Protein AF-A0AAU7R3V4-F1 (afdb_monomer_lite)

Foldseek 3Di:
DDDVLLVQLLVLLVVLVVVPLPLSDVVCSSVLSVQLVVQLVCVCVVVVNDDDDLVRSLVSSLVSSCVVPPPDSVPCPPSSVSSSSSSVSSSVSVVVVD

Radius of gyration: 12.91 Å; chains: 1; bounding box: 32×26×30 Å

Structure (mmCIF, N/CA/C/O backbone):
data_AF-A0AAU7R3V4-F1
#
_entry.id   AF-A0AAU7R3V4-F1
#
loop_
_atom_site.group_PDB
_atom_site.id
_atom_site.type_symbol
_atom_site.label_atom_id
_atom_site.label_alt_id
_atom_site.label_comp_id
_atom_site.label_asym_id
_atom_site.label_entity_id
_atom_site.label_seq_id
_atom_site.pdbx_PDB_ins_code
_atom_site.Cartn_x
_atom_site.Cartn_y
_atom_site.Cartn_z
_atom_site.occupancy
_atom_site.B_iso_or_equiv
_atom_site.auth_seq_id
_atom_site.auth_comp_id
_atom_site.auth_asym_id
_atom_site.auth_atom_id
_atom_site.pdbx_PDB_model_num
ATOM 1 N N . MET A 1 1 ? 18.901 4.063 14.097 1.00 47.97 1 MET A N 1
ATOM 2 C CA . MET A 1 1 ? 18.864 5.117 13.062 1.00 47.97 1 MET A CA 1
ATOM 3 C C . MET A 1 1 ? 17.564 4.946 12.299 1.00 47.97 1 MET A C 1
ATOM 5 O O . MET A 1 1 ? 17.360 3.883 11.727 1.00 47.97 1 MET A O 1
ATOM 9 N N . THR A 1 2 ? 16.641 5.898 12.401 1.00 62.06 2 THR A N 1
ATOM 10 C CA . THR A 1 2 ? 15.331 5.829 11.738 1.00 62.06 2 THR A CA 1
ATOM 11 C C . THR A 1 2 ? 15.549 5.886 10.226 1.00 62.06 2 THR A C 1
ATOM 13 O O . THR A 1 2 ? 16.162 6.836 9.749 1.00 62.06 2 THR A O 1
ATOM 16 N N . ASP A 1 3 ? 15.114 4.868 9.476 1.00 88.00 3 ASP A N 1
ATOM 17 C CA . ASP A 1 3 ? 15.216 4.873 8.009 1.00 88.00 3 ASP A CA 1
ATOM 18 C C . ASP A 1 3 ? 14.299 5.992 7.464 1.00 88.00 3 ASP A C 1
ATOM 20 O O . ASP A 1 3 ? 13.080 5.924 7.668 1.00 88.00 3 ASP A O 1
ATOM 24 N N . PRO A 1 4 ? 14.842 7.044 6.817 1.00 92.81 4 PRO A N 1
ATOM 25 C CA . PRO A 1 4 ? 14.045 8.172 6.335 1.00 92.81 4 PRO A CA 1
ATOM 26 C C . PRO A 1 4 ? 13.016 7.743 5.283 1.00 92.81 4 PRO A C 1
ATOM 28 O O . PRO A 1 4 ? 11.913 8.289 5.256 1.00 92.81 4 PRO A O 1
ATOM 31 N N . THR A 1 5 ? 13.327 6.710 4.492 1.00 94.50 5 THR A N 1
ATOM 32 C CA . THR A 1 5 ? 12.405 6.120 3.510 1.00 94.50 5 THR A CA 1
ATOM 33 C C . THR A 1 5 ? 11.222 5.481 4.223 1.00 94.50 5 THR A C 1
ATOM 35 O O . THR A 1 5 ? 10.069 5.727 3.875 1.00 94.50 5 THR A O 1
ATOM 38 N N . ARG A 1 6 ? 11.494 4.708 5.284 1.00 95.94 6 ARG A N 1
ATOM 39 C CA . ARG A 1 6 ? 10.445 4.095 6.111 1.00 95.94 6 ARG A CA 1
ATOM 40 C C . ARG A 1 6 ? 9.534 5.160 6.716 1.00 95.94 6 ARG A C 1
ATOM 42 O O . ARG A 1 6 ? 8.316 5.029 6.651 1.00 95.94 6 ARG A O 1
ATOM 49 N N . ALA A 1 7 ? 10.111 6.225 7.273 1.00 96.56 7 ALA A N 1
ATOM 50 C CA . ALA A 1 7 ? 9.344 7.321 7.863 1.00 96.56 7 ALA A CA 1
ATOM 51 C C . ALA A 1 7 ? 8.492 8.077 6.825 1.00 96.56 7 ALA A C 1
ATOM 53 O O . ALA A 1 7 ? 7.383 8.507 7.138 1.00 96.56 7 ALA A O 1
ATOM 54 N N . ALA A 1 8 ? 8.985 8.244 5.594 1.00 97.69 8 ALA A N 1
ATOM 55 C CA . ALA A 1 8 ? 8.214 8.824 4.494 1.00 97.69 8 ALA A CA 1
ATOM 56 C C . ALA A 1 8 ? 7.051 7.914 4.061 1.00 97.69 8 ALA A C 1
ATOM 58 O O . ALA A 1 8 ? 5.941 8.406 3.874 1.00 97.69 8 ALA A O 1
ATOM 59 N N . ILE A 1 9 ? 7.264 6.595 3.998 1.00 98.12 9 ILE A N 1
ATOM 60 C CA . ILE A 1 9 ? 6.190 5.633 3.714 1.00 98.12 9 ILE A CA 1
ATOM 61 C C . ILE A 1 9 ? 5.110 5.694 4.796 1.00 98.12 9 ILE A C 1
ATOM 63 O O . ILE A 1 9 ? 3.941 5.834 4.464 1.00 98.12 9 ILE A O 1
ATOM 67 N N . VAL A 1 10 ? 5.476 5.638 6.082 1.00 98.31 10 VAL A N 1
ATOM 68 C CA . VAL A 1 10 ? 4.492 5.696 7.181 1.00 98.31 10 VAL A CA 1
ATOM 69 C C . VAL A 1 10 ? 3.654 6.976 7.111 1.00 98.31 10 VAL A C 1
ATOM 71 O O . VAL A 1 10 ? 2.437 6.909 7.257 1.00 98.31 10 VAL A O 1
ATOM 74 N N . ARG A 1 11 ? 4.269 8.126 6.801 1.00 98.25 11 ARG A N 1
ATOM 75 C CA . ARG A 1 11 ? 3.535 9.382 6.567 1.00 98.25 11 ARG A CA 1
ATOM 76 C C . ARG A 1 11 ? 2.551 9.277 5.399 1.00 98.25 11 ARG A C 1
ATOM 78 O O . ARG A 1 11 ? 1.386 9.614 5.571 1.00 98.25 11 ARG A O 1
ATOM 85 N N . ALA A 1 12 ? 2.979 8.742 4.256 1.00 98.06 12 ALA A N 1
ATOM 86 C CA . ALA A 1 12 ? 2.095 8.551 3.105 1.00 98.06 12 ALA A CA 1
ATOM 87 C C . ALA A 1 12 ? 0.914 7.604 3.413 1.00 98.06 12 ALA 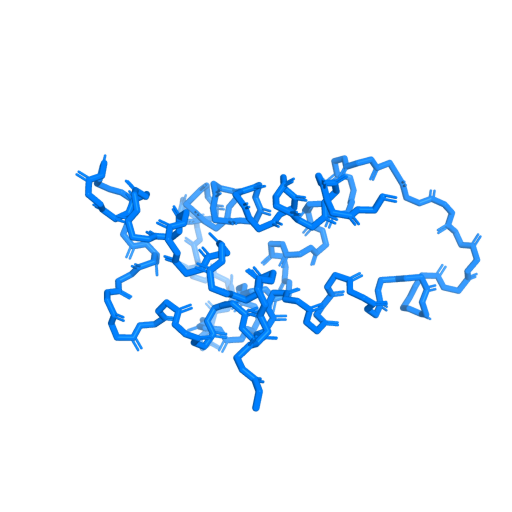A C 1
ATOM 89 O O . ALA A 1 12 ? -0.200 7.819 2.938 1.00 98.06 12 ALA A O 1
ATOM 90 N N . LEU A 1 13 ? 1.134 6.573 4.237 1.00 98.38 13 LEU A N 1
ATOM 91 C CA . LEU A 1 13 ? 0.076 5.667 4.694 1.00 98.38 13 LEU A CA 1
ATOM 92 C C . LEU A 1 13 ? -0.914 6.366 5.638 1.00 98.38 13 LEU A C 1
ATOM 94 O O . LEU A 1 13 ? -2.121 6.171 5.498 1.00 98.38 13 LEU A O 1
ATOM 98 N N . ALA A 1 14 ? -0.425 7.210 6.550 1.00 98.31 14 ALA A N 1
ATOM 99 C CA . ALA A 1 14 ? -1.276 8.025 7.413 1.00 98.31 14 ALA A CA 1
ATOM 100 C C . ALA A 1 14 ? -2.148 9.003 6.606 1.00 98.31 14 ALA A C 1
ATOM 102 O O . ALA A 1 14 ? -3.337 9.143 6.894 1.00 98.31 14 ALA A O 1
ATOM 103 N N . ASP A 1 15 ? -1.600 9.605 5.547 1.00 98.06 15 ASP A N 1
ATOM 104 C CA . ASP A 1 15 ? -2.359 10.479 4.646 1.00 98.06 15 ASP A CA 1
ATOM 105 C C . ASP A 1 15 ? -3.456 9.721 3.881 1.00 98.06 15 ASP A C 1
ATOM 107 O O . ASP A 1 15 ? -4.549 10.250 3.675 1.00 98.06 15 ASP A O 1
ATOM 111 N N . LEU A 1 16 ? -3.193 8.480 3.452 1.00 97.25 16 LEU A N 1
ATOM 112 C CA . LEU A 1 16 ? -4.207 7.631 2.815 1.00 97.25 16 LEU A CA 1
ATOM 113 C C . LEU A 1 16 ? -5.335 7.261 3.782 1.00 97.25 16 LEU A C 1
ATOM 115 O O . LEU A 1 16 ? -6.504 7.317 3.396 1.00 97.25 16 LEU A O 1
ATOM 119 N N . TRP A 1 17 ? -4.997 6.927 5.029 1.00 97.50 17 TRP A N 1
ATOM 120 C CA . TRP A 1 17 ? -5.984 6.664 6.076 1.00 97.50 17 TRP A CA 1
ATOM 121 C C . TRP A 1 17 ? -6.876 7.884 6.323 1.00 97.50 17 TRP A C 1
ATOM 123 O O . TRP A 1 17 ? -8.100 7.775 6.308 1.00 97.50 17 TRP A O 1
ATOM 133 N N . ALA A 1 18 ? -6.277 9.072 6.451 1.00 97.56 18 ALA A N 1
ATOM 134 C CA . ALA A 1 18 ? -7.014 10.323 6.630 1.00 97.56 18 ALA A CA 1
ATOM 135 C C . ALA A 1 18 ? -7.959 10.648 5.453 1.00 97.56 18 ALA A C 1
ATOM 137 O O . ALA A 1 18 ? -8.956 11.343 5.637 1.00 97.56 18 ALA A O 1
ATOM 138 N N . LYS A 1 19 ? -7.676 10.126 4.252 1.00 96.06 19 LYS A N 1
ATOM 139 C CA . LYS A 1 19 ? -8.522 10.250 3.050 1.00 96.06 19 LYS A CA 1
ATOM 140 C C . LYS A 1 19 ? -9.579 9.145 2.918 1.00 96.06 19 LYS A C 1
ATOM 142 O O . LYS A 1 19 ? -10.318 9.141 1.938 1.00 96.06 19 LYS A O 1
ATOM 147 N N . GLY A 1 20 ? -9.664 8.225 3.880 1.00 94.19 20 GLY A N 1
ATOM 148 C CA . GLY A 1 20 ? -10.680 7.172 3.930 1.00 94.19 20 GLY A CA 1
ATOM 149 C C . GLY A 1 20 ? -10.280 5.838 3.293 1.00 94.19 20 GLY A C 1
ATOM 150 O O . GLY A 1 20 ? -11.145 4.985 3.119 1.00 94.19 20 GLY A O 1
ATOM 151 N N . CYS A 1 21 ? -9.002 5.621 2.953 1.00 93.75 21 CYS A N 1
ATOM 152 C CA . CYS A 1 21 ? -8.537 4.291 2.553 1.00 93.75 21 CYS A CA 1
ATOM 153 C C . CYS A 1 21 ? -8.442 3.387 3.800 1.00 93.75 21 CYS A C 1
ATOM 155 O O . CYS A 1 21 ? -7.719 3.745 4.732 1.00 93.75 21 CYS A O 1
ATOM 157 N N . PRO A 1 22 ? -9.124 2.225 3.846 1.00 92.56 22 PRO A N 1
ATOM 158 C CA . PRO A 1 22 ? -9.227 1.410 5.058 1.00 92.56 22 PRO A CA 1
ATOM 159 C C . PRO A 1 22 ? -7.993 0.537 5.341 1.00 92.56 22 PRO A C 1
ATOM 161 O O . PRO A 1 22 ? -7.736 0.201 6.492 1.00 92.56 22 PRO A O 1
ATOM 164 N N . VAL A 1 23 ? -7.216 0.161 4.318 1.00 94.75 23 VAL A N 1
ATOM 165 C CA . VAL A 1 23 ? -6.072 -0.767 4.457 1.00 94.75 23 VAL A CA 1
ATOM 166 C C . VAL A 1 23 ? -4.949 -0.236 5.369 1.00 94.75 23 VAL A C 1
ATOM 168 O O . VAL A 1 23 ? -4.450 -1.009 6.189 1.00 94.75 23 VAL A O 1
ATOM 171 N N . PRO A 1 24 ? -4.515 1.039 5.287 1.00 96.62 24 PRO A N 1
ATOM 172 C CA . PRO A 1 24 ? -3.459 1.576 6.144 1.00 96.62 24 PRO A CA 1
ATOM 173 C C . PRO A 1 24 ? -3.969 2.061 7.512 1.00 96.62 24 PRO A C 1
ATOM 175 O O . PRO A 1 24 ? -3.576 3.139 7.973 1.00 96.62 24 PRO A O 1
ATOM 178 N N . ALA A 1 25 ? -4.815 1.265 8.176 1.00 96.06 25 ALA A N 1
ATOM 179 C CA . ALA A 1 25 ? -5.239 1.519 9.552 1.00 96.06 25 ALA A CA 1
ATOM 180 C C . ALA A 1 25 ? -4.021 1.800 10.462 1.00 96.06 25 ALA A C 1
ATOM 182 O O . ALA A 1 25 ? -2.964 1.191 10.245 1.00 96.06 25 ALA A O 1
ATOM 183 N N . PRO A 1 26 ? -4.117 2.713 11.450 1.00 96.94 26 PRO A N 1
ATOM 184 C CA . PRO A 1 26 ? -2.975 3.174 12.247 1.00 96.94 26 PRO A CA 1
ATOM 185 C C . PRO A 1 26 ? -2.090 2.052 12.804 1.00 96.94 26 PRO A C 1
ATOM 187 O O . PRO A 1 26 ? -0.866 2.102 12.691 1.00 96.94 26 PRO A O 1
ATOM 190 N N . GLU A 1 27 ? -2.699 0.986 13.313 1.00 96.31 27 GLU A N 1
ATOM 191 C CA . GLU A 1 27 ? -2.031 -0.196 13.859 1.00 96.31 27 GLU A CA 1
ATOM 192 C C . GLU A 1 27 ? -1.245 -1.023 12.820 1.00 96.31 27 GLU A C 1
ATOM 194 O O . GLU A 1 27 ? -0.461 -1.900 13.183 1.00 96.31 27 GLU A O 1
ATOM 199 N N . HIS A 1 28 ? -1.463 -0.805 11.521 1.00 96.25 28 HIS A N 1
ATOM 200 C CA . HIS A 1 28 ? -0.845 -1.565 10.430 1.00 96.25 28 HIS A CA 1
ATOM 201 C C . HIS A 1 28 ? 0.224 -0.778 9.670 1.00 96.25 28 HIS A C 1
ATOM 203 O O . HIS A 1 28 ? 1.015 -1.394 8.955 1.00 96.25 28 HIS A O 1
ATOM 209 N N . GLN A 1 29 ? 0.298 0.546 9.827 1.00 97.75 29 GLN A N 1
ATOM 210 C CA . GLN A 1 29 ? 1.140 1.421 8.997 1.00 97.75 29 GLN A CA 1
ATOM 211 C C . GLN A 1 29 ? 2.623 1.040 9.038 1.00 97.75 29 GLN A C 1
ATOM 213 O O . GLN A 1 29 ? 3.266 0.905 7.997 1.00 97.75 29 GLN A O 1
ATOM 218 N N . GLU A 1 30 ? 3.160 0.790 10.231 1.00 97.62 30 GLU A N 1
ATOM 219 C CA . GLU A 1 30 ? 4.555 0.378 10.393 1.00 97.62 30 GLU A CA 1
ATOM 220 C C . GLU A 1 30 ? 4.843 -0.969 9.721 1.00 97.62 30 GLU A C 1
ATOM 222 O O . GLU A 1 30 ? 5.793 -1.107 8.948 1.00 97.62 30 GLU A O 1
ATOM 227 N N . ARG A 1 31 ? 3.970 -1.957 9.943 1.00 97.88 31 ARG A N 1
ATOM 228 C CA . ARG A 1 31 ? 4.111 -3.292 9.354 1.00 97.88 31 ARG A CA 1
ATOM 229 C C . ARG A 1 31 ? 3.942 -3.257 7.832 1.00 97.88 31 ARG A C 1
ATOM 231 O O . ARG A 1 31 ? 4.638 -3.992 7.129 1.00 97.88 31 ARG A O 1
ATOM 238 N N . LEU A 1 32 ? 3.042 -2.420 7.313 1.00 98.00 32 LEU A N 1
ATOM 239 C CA . LEU A 1 32 ? 2.841 -2.203 5.878 1.00 98.00 32 LEU A CA 1
ATOM 240 C C . LEU A 1 32 ? 4.092 -1.601 5.241 1.00 98.00 32 LEU A C 1
ATOM 242 O O . LEU A 1 32 ? 4.529 -2.094 4.199 1.00 98.00 32 LEU A O 1
ATOM 246 N N . ALA A 1 33 ? 4.709 -0.610 5.891 1.00 97.94 33 ALA A N 1
ATOM 247 C CA . ALA A 1 33 ? 5.970 -0.033 5.441 1.00 97.94 33 ALA A CA 1
ATOM 248 C C . ALA A 1 33 ? 7.076 -1.099 5.375 1.00 97.94 33 ALA A C 1
ATOM 250 O O . ALA A 1 33 ? 7.697 -1.283 4.326 1.00 97.94 33 ALA A O 1
ATOM 251 N N . ASP A 1 34 ? 7.256 -1.879 6.443 1.00 97.38 34 ASP A N 1
ATOM 252 C CA . ASP A 1 34 ? 8.306 -2.900 6.521 1.00 97.38 34 ASP A CA 1
ATOM 253 C C . ASP A 1 34 ? 8.124 -4.016 5.477 1.00 97.38 34 ASP A C 1
ATOM 255 O O . ASP A 1 34 ? 9.064 -4.398 4.764 1.00 97.38 34 ASP A O 1
ATOM 259 N N . VAL A 1 35 ? 6.899 -4.537 5.334 1.00 97.88 35 VAL A N 1
ATOM 260 C CA . VAL A 1 35 ? 6.580 -5.551 4.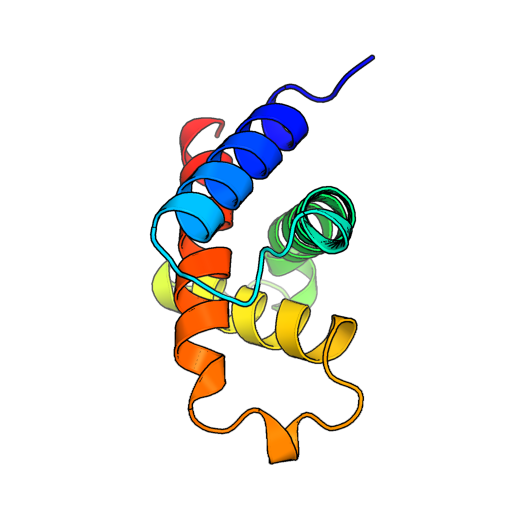317 1.00 97.88 35 VAL A CA 1
ATOM 261 C C . VAL A 1 35 ? 6.743 -4.972 2.913 1.00 97.88 35 VAL A C 1
ATOM 263 O O . VAL A 1 35 ? 7.323 -5.641 2.049 1.00 97.88 35 VAL A O 1
ATOM 266 N N . GLY A 1 36 ? 6.264 -3.749 2.691 1.00 97.31 36 GLY A N 1
ATOM 267 C CA . GLY A 1 36 ? 6.307 -3.071 1.404 1.00 97.31 36 GLY A CA 1
ATOM 268 C C . GLY A 1 36 ? 7.730 -2.836 0.916 1.00 97.31 36 GLY A C 1
ATOM 269 O O . GLY A 1 36 ? 8.092 -3.293 -0.170 1.00 97.31 36 GLY A O 1
ATOM 270 N N . MET A 1 37 ? 8.576 -2.243 1.760 1.00 96.50 37 MET A N 1
ATOM 271 C CA . MET A 1 37 ? 9.993 -2.009 1.465 1.00 96.50 37 MET A CA 1
ATOM 272 C C . MET A 1 37 ? 10.727 -3.312 1.144 1.00 96.50 37 MET A C 1
ATOM 274 O O . MET A 1 37 ? 11.429 -3.413 0.133 1.00 96.50 37 MET A O 1
ATOM 278 N N . ARG A 1 38 ? 10.537 -4.352 1.969 1.00 95.56 38 ARG A N 1
ATOM 279 C CA . ARG A 1 38 ? 11.163 -5.664 1.750 1.00 95.56 38 ARG A 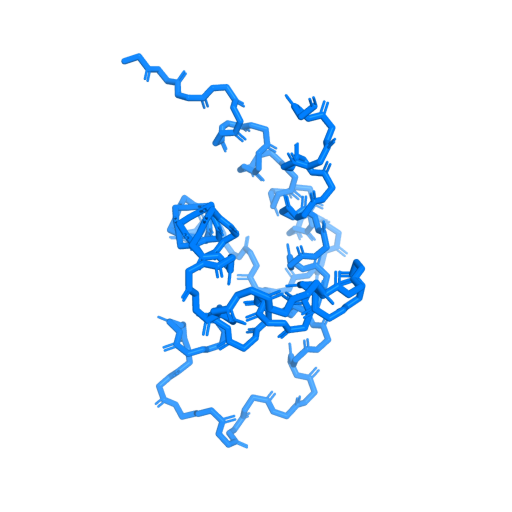CA 1
ATOM 280 C C . ARG A 1 38 ? 10.744 -6.271 0.411 1.00 95.56 38 ARG A C 1
ATOM 282 O O . ARG A 1 38 ? 11.586 -6.804 -0.322 1.00 95.56 38 ARG A O 1
ATOM 289 N N . ARG A 1 39 ? 9.446 -6.221 0.091 1.00 95.06 39 ARG A N 1
ATOM 290 C CA . ARG A 1 39 ? 8.883 -6.751 -1.162 1.00 95.06 39 ARG A CA 1
ATOM 291 C C . ARG A 1 39 ? 9.415 -5.988 -2.370 1.00 95.06 39 ARG A C 1
ATOM 293 O O . ARG A 1 39 ? 9.839 -6.649 -3.324 1.00 95.06 39 ARG A O 1
ATOM 300 N N . TRP A 1 40 ? 9.455 -4.658 -2.293 1.00 94.88 40 TRP A N 1
ATOM 301 C CA . TRP A 1 40 ? 9.954 -3.778 -3.349 1.00 94.88 40 TRP A CA 1
ATOM 302 C C . TRP A 1 40 ? 11.423 -4.051 -3.670 1.00 94.88 40 TRP A C 1
ATOM 304 O O . TRP A 1 40 ? 11.760 -4.333 -4.819 1.00 94.88 40 TRP A O 1
ATOM 314 N N . ARG A 1 41 ? 12.286 -4.080 -2.646 1.00 92.75 41 ARG A N 1
ATOM 315 C CA . ARG A 1 41 ? 13.729 -4.348 -2.797 1.00 92.75 41 ARG A CA 1
ATOM 316 C C . ARG A 1 41 ? 14.011 -5.758 -3.331 1.00 92.75 41 ARG A C 1
ATOM 318 O O . ARG A 1 41 ? 14.951 -5.972 -4.086 1.00 92.75 41 ARG A O 1
ATOM 325 N N . SER A 1 42 ? 13.166 -6.737 -2.998 1.00 92.00 42 SER A N 1
ATOM 326 C CA . SER A 1 42 ? 13.337 -8.132 -3.439 1.00 92.00 42 SER A CA 1
ATOM 327 C C . SER A 1 42 ? 12.736 -8.453 -4.814 1.00 92.00 42 SER A C 1
ATOM 329 O O . SER A 1 42 ? 12.744 -9.622 -5.209 1.00 92.00 42 SER A O 1
ATOM 331 N N . VAL A 1 43 ? 12.164 -7.482 -5.535 1.00 90.00 43 VAL A N 1
ATOM 332 C CA . VAL A 1 43 ? 11.437 -7.756 -6.788 1.00 90.00 43 VAL A CA 1
ATOM 333 C C . VAL A 1 43 ? 12.346 -8.331 -7.879 1.00 90.00 43 VAL A C 1
ATOM 335 O O . VAL A 1 43 ? 12.014 -9.363 -8.459 1.00 90.00 43 VAL A O 1
ATOM 338 N N . ALA A 1 44 ? 13.536 -7.756 -8.083 1.00 84.75 44 ALA A N 1
ATOM 339 C CA . ALA A 1 44 ? 14.480 -8.202 -9.111 1.00 84.75 44 ALA A CA 1
ATOM 340 C C . ALA A 1 44 ? 14.907 -9.667 -8.906 1.00 84.75 44 ALA A C 1
ATOM 342 O O . ALA A 1 44 ? 14.939 -10.456 -9.850 1.00 84.75 44 ALA A O 1
ATOM 343 N N . ARG A 1 45 ? 15.139 -10.062 -7.646 1.00 87.00 45 ARG A N 1
ATOM 344 C CA . ARG A 1 45 ? 15.478 -11.443 -7.276 1.00 87.00 45 ARG A CA 1
ATOM 345 C C . ARG A 1 45 ? 14.331 -12.419 -7.552 1.00 87.00 45 ARG A C 1
ATOM 347 O O . ARG A 1 45 ? 14.577 -13.539 -7.989 1.00 87.00 45 ARG A O 1
ATOM 354 N N . ARG A 1 46 ? 13.081 -12.016 -7.297 1.00 86.31 46 ARG A N 1
ATOM 355 C CA . ARG A 1 46 ? 11.895 -12.875 -7.489 1.00 86.31 46 ARG A CA 1
ATOM 356 C C . ARG A 1 46 ? 11.544 -13.093 -8.955 1.00 86.31 46 ARG A C 1
ATOM 358 O O . ARG A 1 46 ? 11.007 -14.142 -9.285 1.00 86.31 46 ARG A O 1
ATOM 365 N N . HIS A 1 47 ? 11.884 -12.138 -9.815 1.00 88.06 47 HIS A N 1
ATOM 366 C CA . HIS A 1 47 ? 11.602 -12.200 -11.250 1.00 88.06 47 HIS A CA 1
ATOM 367 C C . HIS A 1 47 ? 12.835 -12.556 -12.103 1.00 88.06 47 HIS A C 1
ATOM 369 O O . HIS A 1 47 ? 12.776 -12.395 -13.316 1.00 88.06 47 HIS A O 1
ATOM 375 N N . ARG A 1 48 ? 13.930 -13.046 -11.482 1.00 80.44 48 ARG A N 1
ATOM 376 C CA . ARG A 1 48 ? 15.163 -13.600 -12.100 1.00 80.44 48 ARG A CA 1
ATOM 377 C C . ARG A 1 48 ? 15.517 -12.997 -13.472 1.00 80.44 48 ARG A C 1
ATOM 379 O O . ARG A 1 48 ? 15.531 -13.693 -14.479 1.00 80.44 48 ARG A O 1
ATOM 386 N N . GLY A 1 49 ? 15.800 -11.695 -13.503 1.00 72.06 49 GLY A N 1
ATOM 387 C CA . GLY A 1 49 ? 16.283 -11.009 -14.710 1.00 72.06 49 GLY A CA 1
ATOM 388 C C . GLY A 1 49 ? 15.195 -10.482 -15.651 1.00 72.06 49 GLY A C 1
ATOM 389 O O . GLY A 1 49 ? 15.511 -9.768 -16.598 1.00 72.06 49 GLY A O 1
ATOM 390 N N . ARG A 1 50 ? 13.909 -10.739 -15.378 1.00 85.00 50 ARG A N 1
ATOM 391 C CA . ARG A 1 50 ? 12.815 -10.072 -16.092 1.00 85.00 50 ARG A CA 1
ATOM 392 C C . ARG A 1 50 ? 12.691 -8.623 -15.624 1.00 85.00 50 ARG A C 1
ATOM 394 O O . ARG A 1 50 ? 12.456 -8.363 -14.441 1.00 85.00 50 ARG A O 1
ATOM 401 N N . ARG A 1 51 ? 12.782 -7.679 -16.563 1.00 83.88 51 ARG A N 1
ATOM 402 C CA . ARG A 1 51 ? 12.478 -6.267 -16.308 1.00 83.88 51 ARG A CA 1
ATOM 403 C C . ARG A 1 51 ? 10.963 -6.092 -16.245 1.00 83.88 51 ARG A C 1
ATOM 405 O O . ARG A 1 51 ? 10.275 -6.297 -17.239 1.00 83.88 51 ARG A O 1
ATOM 412 N N . LEU A 1 52 ? 10.452 -5.756 -15.065 1.00 90.12 52 LEU A N 1
ATOM 413 C CA . LEU A 1 52 ? 9.042 -5.423 -14.883 1.00 90.12 52 LEU A CA 1
ATOM 414 C C . LEU A 1 52 ? 8.786 -3.967 -15.272 1.00 90.12 52 LEU A C 1
ATOM 416 O O . LEU A 1 52 ? 9.608 -3.098 -14.968 1.00 90.12 52 LEU A O 1
ATOM 420 N N . SER A 1 53 ? 7.631 -3.699 -15.879 1.00 92.56 53 SER A N 1
ATOM 421 C CA . SER A 1 53 ? 7.117 -2.332 -15.984 1.00 92.56 53 SER A CA 1
ATOM 422 C C . SER A 1 53 ? 6.790 -1.762 -14.590 1.00 92.56 53 SER A C 1
ATOM 424 O O . SER A 1 53 ? 6.613 -2.537 -13.640 1.00 92.56 53 SER A O 1
ATOM 426 N N . PRO A 1 54 ? 6.680 -0.428 -14.437 1.00 91.12 54 PRO A N 1
ATOM 427 C CA . PRO A 1 54 ? 6.248 0.183 -13.179 1.00 91.12 54 PRO A CA 1
ATOM 428 C C . PRO A 1 54 ? 4.938 -0.419 -12.648 1.00 91.12 54 PRO A C 1
ATOM 430 O O . PRO A 1 54 ? 4.889 -0.865 -11.501 1.00 91.12 54 PRO A O 1
ATOM 433 N N . ASP A 1 55 ? 3.927 -0.571 -13.509 1.00 94.19 55 ASP A N 1
ATOM 434 C CA . ASP A 1 55 ? 2.645 -1.180 -13.132 1.00 94.19 55 ASP A CA 1
ATOM 435 C C . ASP A 1 55 ? 2.794 -2.640 -12.695 1.00 94.19 55 ASP A C 1
ATOM 437 O O . ASP A 1 55 ? 2.179 -3.069 -11.722 1.00 94.19 55 ASP A O 1
ATOM 441 N N . GLN A 1 56 ? 3.658 -3.415 -13.357 1.00 95.00 56 GLN A N 1
ATOM 442 C CA . GLN A 1 56 ? 3.928 -4.796 -12.955 1.00 95.00 56 GLN A CA 1
ATOM 443 C C . GLN A 1 56 ? 4.619 -4.877 -11.587 1.00 95.00 56 GLN A C 1
ATOM 445 O O . GLN A 1 56 ? 4.357 -5.821 -10.840 1.00 95.00 56 GLN A O 1
ATOM 450 N N . ARG A 1 57 ? 5.478 -3.910 -11.234 1.00 95.38 57 ARG A N 1
ATOM 451 C CA . ARG A 1 57 ? 6.084 -3.834 -9.891 1.00 95.38 57 ARG A CA 1
ATOM 452 C C . ARG A 1 57 ? 5.045 -3.491 -8.827 1.00 95.38 57 ARG A C 1
ATOM 454 O O . ARG A 1 57 ? 5.062 -4.109 -7.766 1.00 95.38 57 ARG A O 1
ATOM 461 N N . VAL A 1 58 ? 4.132 -2.563 -9.116 1.00 97.00 58 VAL A N 1
ATOM 462 C CA . VAL A 1 58 ? 3.019 -2.223 -8.214 1.00 97.00 58 VAL A CA 1
ATOM 463 C C . VAL A 1 58 ? 2.107 -3.431 -8.014 1.00 97.00 58 VAL A C 1
ATOM 465 O O . VAL A 1 58 ? 1.852 -3.816 -6.880 1.00 97.00 58 VAL A O 1
ATOM 468 N N . GLN A 1 59 ? 1.692 -4.106 -9.086 1.00 96.31 59 GLN A N 1
ATOM 469 C CA . GLN A 1 59 ? 0.839 -5.298 -9.001 1.00 96.31 59 GLN A CA 1
ATOM 470 C C . GLN A 1 59 ? 1.503 -6.450 -8.235 1.00 96.31 59 GLN A C 1
ATOM 472 O O . GLN A 1 59 ? 0.863 -7.187 -7.483 1.00 96.31 59 GLN A O 1
ATOM 477 N N . ASP A 1 60 ? 2.813 -6.609 -8.388 1.00 96.06 60 ASP A N 1
ATOM 478 C CA . ASP A 1 60 ? 3.585 -7.566 -7.607 1.00 96.06 60 ASP A CA 1
ATOM 479 C C . ASP A 1 60 ? 3.640 -7.199 -6.109 1.00 96.06 60 ASP A C 1
ATOM 481 O O . ASP A 1 60 ? 3.523 -8.081 -5.251 1.00 96.06 60 ASP A O 1
ATOM 485 N N . LEU A 1 61 ? 3.749 -5.906 -5.790 1.00 97.50 61 LEU A N 1
ATOM 486 C CA . LEU A 1 61 ? 3.662 -5.405 -4.423 1.00 97.50 61 LEU A CA 1
ATOM 487 C C . LEU A 1 61 ? 2.265 -5.635 -3.827 1.00 97.50 61 LEU A C 1
ATOM 489 O O . LEU A 1 61 ? 2.189 -6.183 -2.731 1.00 97.50 61 LEU A O 1
ATOM 493 N N . VAL A 1 62 ? 1.186 -5.332 -4.558 1.00 97.50 62 VAL A N 1
ATOM 494 C CA . VAL A 1 62 ? -0.209 -5.608 -4.152 1.00 97.50 62 VAL A CA 1
ATOM 495 C C . VAL A 1 62 ? -0.372 -7.065 -3.735 1.00 97.50 62 VAL A C 1
ATOM 497 O O . VAL A 1 62 ? -0.777 -7.349 -2.610 1.00 97.50 62 VAL A O 1
ATOM 500 N N . ARG A 1 63 ? 0.048 -8.008 -4.591 1.00 95.38 63 ARG A N 1
ATOM 501 C CA . ARG A 1 63 ? 0.014 -9.448 -4.273 1.00 95.38 63 ARG A CA 1
ATOM 502 C C . ARG A 1 63 ? 0.813 -9.773 -3.015 1.00 95.38 63 ARG A C 1
ATOM 504 O O . ARG A 1 63 ? 0.429 -10.644 -2.238 1.00 95.38 63 ARG A O 1
ATOM 511 N N . GLY A 1 64 ? 1.948 -9.103 -2.828 1.00 95.81 64 GLY A N 1
ATOM 512 C CA . GLY A 1 64 ? 2.810 -9.268 -1.665 1.00 95.81 64 GLY A CA 1
ATOM 513 C C . GLY A 1 64 ? 2.205 -8.756 -0.357 1.00 95.81 64 GLY A C 1
ATOM 514 O O . GLY A 1 64 ? 2.470 -9.377 0.675 1.00 95.81 64 GLY A O 1
ATOM 515 N N . LEU A 1 65 ? 1.435 -7.665 -0.410 1.00 97.06 65 LEU A N 1
ATOM 516 C CA . LEU A 1 65 ? 0.721 -7.071 0.722 1.00 97.06 65 LEU A CA 1
ATOM 517 C C . LEU A 1 65 ? -0.511 -7.898 1.083 1.00 97.06 65 LEU A C 1
ATOM 519 O O . LEU A 1 65 ? -0.605 -8.353 2.218 1.00 97.06 65 LEU A O 1
ATOM 523 N N . VAL A 1 66 ? -1.363 -8.211 0.103 1.00 96.88 66 VAL A N 1
ATOM 524 C CA . VAL A 1 66 ? -2.508 -9.120 0.276 1.00 96.88 66 VAL A CA 1
ATOM 525 C C . VAL A 1 66 ? -2.057 -10.423 0.934 1.00 96.88 66 VAL A C 1
ATOM 527 O O . VAL A 1 66 ? -2.600 -10.843 1.945 1.00 96.88 66 VAL A O 1
ATOM 530 N N . ALA A 1 67 ? -0.976 -11.030 0.438 1.00 94.88 67 ALA A N 1
ATOM 531 C CA . ALA A 1 67 ? -0.445 -12.266 1.004 1.00 94.88 67 ALA A CA 1
ATOM 532 C C . ALA A 1 67 ? 0.057 -12.167 2.457 1.00 94.88 67 ALA A C 1
ATOM 534 O O . ALA A 1 67 ? 0.314 -13.209 3.057 1.00 94.88 67 ALA A O 1
ATOM 535 N N . ALA A 1 68 ? 0.295 -10.963 2.981 1.00 95.38 68 ALA A N 1
ATOM 536 C CA . ALA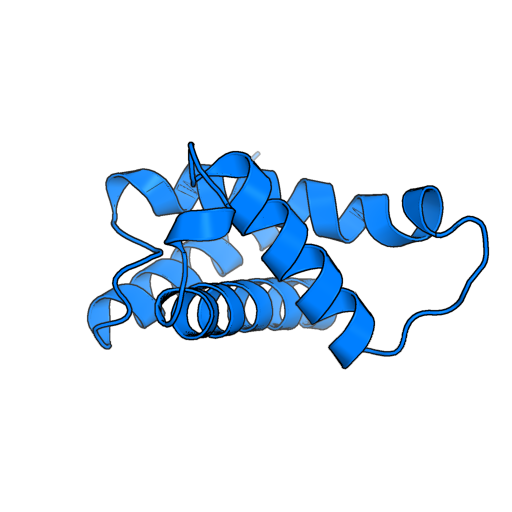 A 1 68 ? 0.844 -10.732 4.316 1.00 95.38 68 ALA A CA 1
ATOM 537 C C . ALA A 1 68 ? -0.206 -10.283 5.346 1.00 95.38 68 ALA A C 1
ATOM 539 O O . ALA A 1 68 ? 0.029 -10.452 6.547 1.00 95.38 68 ALA A O 1
ATOM 540 N N . PHE A 1 69 ? -1.311 -9.699 4.882 1.00 94.69 69 PHE A N 1
ATOM 541 C CA . PHE A 1 69 ? -2.349 -9.107 5.726 1.00 94.69 69 PHE A CA 1
ATOM 542 C C . PHE A 1 69 ? -3.684 -9.844 5.641 1.00 94.69 69 PHE A C 1
ATOM 544 O O . PHE A 1 69 ? -4.431 -9.815 6.609 1.00 94.69 69 PHE A O 1
ATOM 551 N N . GLU A 1 70 ? -3.935 -10.575 4.555 1.00 94.56 70 GLU A N 1
ATOM 552 C CA . GLU A 1 70 ? -5.194 -11.284 4.347 1.00 94.56 70 GLU A CA 1
ATOM 553 C C . GLU A 1 70 ? -5.010 -12.787 4.591 1.00 94.56 70 GLU A C 1
ATOM 555 O O . GLU A 1 70 ? -4.217 -13.426 3.883 1.00 94.56 70 GLU A O 1
ATOM 560 N N . PRO A 1 71 ? -5.722 -13.375 5.575 1.00 89.88 71 PRO A N 1
ATOM 561 C CA . PRO A 1 71 ? -5.677 -14.813 5.838 1.00 89.88 71 PRO A CA 1
ATOM 562 C C . PRO A 1 71 ? -6.157 -15.634 4.639 1.00 89.88 71 PRO A C 1
ATOM 564 O O . PRO A 1 71 ? -5.541 -16.644 4.297 1.00 89.88 71 PRO A O 1
ATOM 567 N N . ASP A 1 72 ? -7.216 -15.167 3.973 1.00 90.31 72 ASP A N 1
ATOM 568 C CA . ASP A 1 72 ? -7.740 -15.762 2.749 1.00 90.31 72 ASP A CA 1
ATOM 569 C C . ASP A 1 72 ? -7.723 -14.750 1.599 1.00 90.31 72 ASP A C 1
ATOM 571 O O . ASP A 1 72 ? -8.498 -13.796 1.535 1.00 90.31 72 ASP A O 1
ATOM 575 N N . ARG A 1 73 ? -6.832 -14.998 0.638 1.00 86.06 73 ARG A N 1
ATOM 576 C CA . ARG A 1 73 ? -6.634 -14.127 -0.526 1.00 86.06 73 ARG A CA 1
ATOM 577 C C . ARG A 1 73 ? -7.820 -14.154 -1.488 1.00 86.06 73 ARG A C 1
ATOM 579 O O . ARG A 1 73 ? -7.967 -13.217 -2.268 1.00 86.06 73 ARG A O 1
ATOM 586 N N . ALA A 1 74 ? -8.632 -15.212 -1.464 1.00 84.06 74 ALA A N 1
ATOM 587 C CA . ALA A 1 74 ? -9.811 -15.322 -2.317 1.00 84.06 74 ALA A CA 1
ATOM 588 C C . ALA A 1 74 ? -10.927 -14.360 -1.880 1.00 84.06 74 ALA A C 1
ATOM 590 O O . ALA A 1 74 ? -11.760 -13.982 -2.701 1.00 84.06 74 ALA A O 1
ATOM 591 N N . LEU A 1 75 ? -10.910 -13.924 -0.616 1.00 86.88 75 LEU A N 1
ATOM 592 C CA . LEU A 1 75 ? -11.947 -13.074 -0.027 1.00 86.88 75 LEU A CA 1
ATOM 593 C C . LEU A 1 75 ? -11.653 -11.573 -0.117 1.00 86.88 75 LEU A C 1
ATOM 595 O O . LEU A 1 75 ? -12.513 -10.769 0.225 1.00 86.88 75 LEU A O 1
ATOM 599 N N . VAL A 1 76 ? -10.480 -11.178 -0.622 1.00 88.50 76 VAL A N 1
ATOM 600 C CA . VAL A 1 76 ? -10.096 -9.759 -0.740 1.00 88.50 76 VAL A CA 1
ATOM 601 C C . VAL A 1 76 ? -11.059 -8.992 -1.640 1.00 88.50 76 VAL A C 1
ATOM 603 O O . VAL A 1 76 ? -11.433 -7.864 -1.330 1.00 88.50 76 VAL A O 1
ATOM 606 N N . GLY A 1 77 ? -11.485 -9.599 -2.753 1.00 87.69 77 GLY A N 1
ATOM 607 C CA . GLY A 1 77 ? -12.496 -9.021 -3.638 1.00 87.69 77 GLY A CA 1
ATOM 608 C C . GLY A 1 77 ? -12.221 -7.541 -3.979 1.00 87.69 77 GLY A C 1
ATOM 609 O O . GLY A 1 77 ? -11.107 -7.210 -4.393 1.00 87.69 77 GLY A O 1
ATOM 610 N N . PRO A 1 78 ? -13.202 -6.633 -3.804 1.00 88.69 78 PRO A N 1
ATOM 611 C CA . PRO A 1 78 ? -13.042 -5.202 -4.083 1.00 88.69 78 PRO A CA 1
ATOM 612 C C . PRO A 1 78 ? -11.937 -4.486 -3.286 1.00 88.69 78 PRO A C 1
ATOM 614 O O . PRO A 1 78 ? -11.396 -3.500 -3.790 1.00 88.69 78 PRO A O 1
ATOM 617 N N . LEU A 1 79 ? -11.557 -4.994 -2.104 1.00 87.44 79 LEU A N 1
ATOM 618 C CA . LEU A 1 79 ? -10.519 -4.408 -1.237 1.00 87.44 79 LEU A CA 1
ATOM 619 C C . LEU A 1 79 ? -9.141 -4.372 -1.920 1.00 87.44 79 LEU A C 1
ATOM 621 O O . LEU A 1 79 ? -8.255 -3.617 -1.524 1.00 87.44 79 LEU A O 1
ATOM 625 N N . VAL A 1 80 ? -8.946 -5.141 -2.998 1.00 93.81 80 VAL A N 1
ATOM 626 C CA . VAL A 1 80 ? -7.707 -5.108 -3.788 1.00 93.81 80 VAL A CA 1
ATOM 627 C C . VAL A 1 80 ? -7.385 -3.700 -4.304 1.00 93.81 80 VAL A C 1
ATOM 629 O O . VAL A 1 80 ? -6.212 -3.359 -4.423 1.00 93.81 80 VAL A O 1
ATOM 632 N N . ARG A 1 81 ? -8.401 -2.857 -4.541 1.00 94.00 81 ARG A N 1
ATOM 633 C CA . ARG A 1 81 ? -8.219 -1.460 -4.968 1.00 94.00 81 ARG A CA 1
ATOM 634 C C . ARG A 1 81 ? -7.555 -0.607 -3.887 1.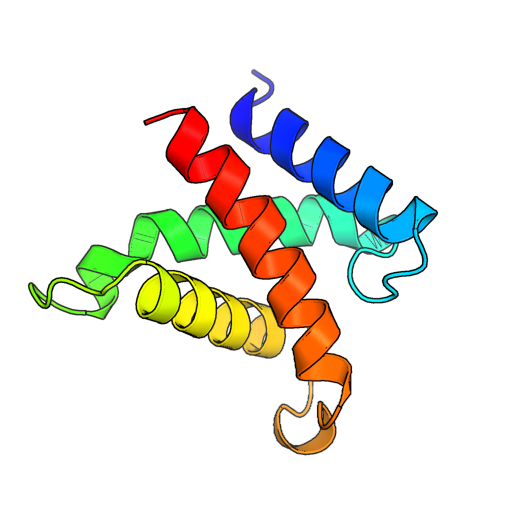00 94.00 81 ARG A C 1
ATOM 636 O O . ARG A 1 81 ? -6.711 0.228 -4.193 1.00 94.00 81 ARG A O 1
ATOM 643 N N . ASP A 1 82 ? -7.873 -0.854 -2.622 1.00 95.88 82 ASP A N 1
ATOM 644 C CA . ASP A 1 82 ? -7.230 -0.166 -1.503 1.00 95.88 82 ASP A CA 1
ATOM 645 C C . ASP A 1 82 ? -5.782 -0.631 -1.326 1.00 95.88 82 ASP A C 1
ATOM 647 O O . ASP A 1 82 ? -4.880 0.180 -1.109 1.00 95.88 82 ASP A O 1
ATOM 651 N N . TYR A 1 83 ? -5.524 -1.926 -1.532 1.00 97.38 83 TYR A N 1
ATOM 652 C CA . TYR A 1 83 ? -4.156 -2.437 -1.612 1.00 97.38 83 TYR A CA 1
ATOM 653 C C . TYR A 1 83 ? -3.371 -1.843 -2.788 1.00 97.38 83 TYR A C 1
ATOM 655 O O . TYR A 1 83 ? -2.172 -1.604 -2.646 1.00 97.38 83 TYR A O 1
ATOM 663 N N . GLU A 1 84 ? -4.012 -1.576 -3.929 1.00 97.25 84 GLU A N 1
ATOM 664 C CA . GLU A 1 84 ? -3.398 -0.855 -5.051 1.00 97.25 84 GLU A CA 1
ATOM 665 C C . GLU A 1 84 ? -3.020 0.578 -4.668 1.00 97.25 84 GLU A C 1
ATOM 667 O O . GLU A 1 84 ? -1.889 0.987 -4.935 1.00 97.25 84 GLU A O 1
ATOM 672 N N . CYS A 1 85 ? -3.904 1.319 -3.992 1.00 96.62 85 CYS A N 1
ATOM 673 C CA . CYS A 1 85 ? -3.606 2.659 -3.476 1.00 96.62 85 CYS A CA 1
ATOM 674 C C . CYS A 1 85 ? -2.405 2.648 -2.520 1.00 96.62 85 CYS A C 1
ATOM 676 O O . CYS A 1 85 ? -1.469 3.434 -2.681 1.00 96.62 85 CYS A O 1
ATOM 678 N N . VAL A 1 86 ? -2.390 1.711 -1.570 1.00 98.06 86 VAL A N 1
ATOM 679 C CA . VAL A 1 86 ? -1.278 1.537 -0.624 1.00 98.06 86 VAL A CA 1
ATOM 680 C C . VAL A 1 86 ? 0.020 1.172 -1.345 1.00 98.06 86 VAL A C 1
ATOM 682 O O . VAL A 1 86 ? 1.072 1.749 -1.067 1.00 98.06 86 VAL A O 1
ATOM 685 N N . ALA A 1 87 ? -0.031 0.240 -2.299 1.00 98.25 87 ALA A N 1
ATOM 686 C CA . ALA A 1 87 ? 1.141 -0.174 -3.061 1.00 98.25 87 ALA A CA 1
ATOM 687 C C . ALA A 1 87 ? 1.718 0.972 -3.903 1.00 98.25 87 ALA A C 1
ATOM 689 O O . ALA A 1 87 ? 2.940 1.087 -3.993 1.00 98.25 87 ALA A O 1
ATOM 690 N N . ARG A 1 88 ? 0.867 1.828 -4.485 1.00 97.94 88 ARG A N 1
ATOM 691 C CA . ARG A 1 88 ? 1.297 3.030 -5.215 1.00 97.94 88 ARG A CA 1
ATOM 692 C C . ARG A 1 88 ? 1.981 4.031 -4.290 1.00 97.94 88 ARG A C 1
ATOM 694 O O . ARG A 1 88 ? 3.109 4.400 -4.576 1.00 97.94 88 ARG A O 1
ATOM 701 N N . ALA A 1 89 ? 1.389 4.353 -3.140 1.00 97.88 89 ALA A N 1
ATOM 702 C CA . ALA A 1 89 ? 2.012 5.265 -2.176 1.00 97.88 89 ALA A CA 1
ATOM 703 C C . ALA A 1 89 ? 3.396 4.778 -1.706 1.00 97.88 89 ALA A C 1
ATOM 705 O O . ALA A 1 89 ? 4.335 5.563 -1.597 1.00 97.88 89 ALA A O 1
ATOM 706 N N . ILE A 1 90 ? 3.553 3.470 -1.474 1.00 97.75 90 ILE A N 1
ATOM 707 C CA . ILE A 1 90 ? 4.860 2.878 -1.154 1.00 97.75 90 ILE A CA 1
ATOM 708 C C . ILE A 1 90 ? 5.817 3.003 -2.346 1.00 97.75 90 ILE A C 1
ATOM 710 O O . ILE A 1 90 ? 6.965 3.404 -2.166 1.00 97.75 90 ILE A O 1
ATOM 714 N N . ALA A 1 91 ? 5.369 2.642 -3.551 1.00 97.06 91 ALA A N 1
ATOM 715 C CA . ALA A 1 91 ? 6.185 2.697 -4.759 1.00 97.06 91 ALA A CA 1
ATOM 716 C C . ALA A 1 91 ? 6.692 4.117 -5.041 1.00 97.06 91 ALA A C 1
ATOM 718 O O . ALA A 1 91 ? 7.886 4.273 -5.276 1.00 97.06 91 ALA A O 1
ATOM 719 N N . ASP A 1 92 ? 5.826 5.125 -4.930 1.00 97.12 92 ASP A N 1
ATOM 720 C CA . ASP A 1 92 ? 6.150 6.530 -5.189 1.00 97.12 92 ASP A CA 1
ATOM 721 C C . ASP A 1 92 ? 7.283 7.023 -4.280 1.00 97.12 92 ASP A C 1
ATOM 723 O O . ASP A 1 92 ? 8.250 7.629 -4.751 1.00 97.12 92 ASP A O 1
ATOM 727 N N . VAL A 1 93 ? 7.223 6.701 -2.982 1.00 97.06 93 VAL A N 1
ATOM 728 C CA . VAL A 1 93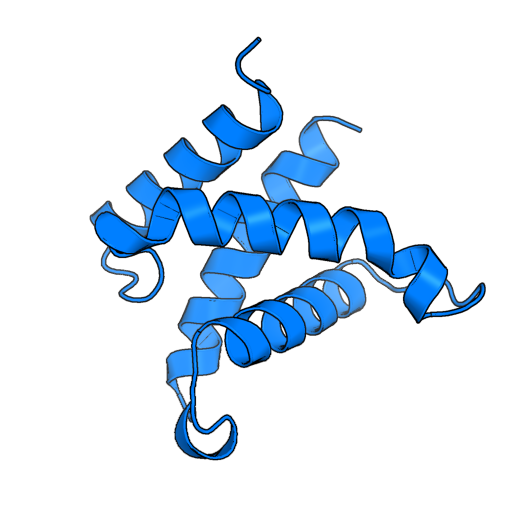 ? 8.293 7.042 -2.031 1.00 97.06 93 VAL A CA 1
ATOM 729 C C . VAL A 1 93 ? 9.586 6.296 -2.367 1.00 97.06 93 VAL A C 1
ATOM 731 O O . VAL A 1 93 ? 10.667 6.889 -2.361 1.00 97.06 93 VAL A O 1
ATOM 734 N N . MET A 1 94 ? 9.486 5.003 -2.691 1.00 94.69 94 MET A N 1
ATOM 735 C CA . MET A 1 94 ? 10.649 4.174 -3.013 1.00 94.69 94 MET A CA 1
ATOM 736 C C . MET A 1 94 ? 11.356 4.631 -4.293 1.00 94.69 94 MET A C 1
ATOM 738 O O . MET A 1 94 ? 12.573 4.536 -4.354 1.00 94.69 94 MET A O 1
ATOM 742 N N . THR A 1 95 ? 10.627 5.128 -5.295 1.00 92.56 95 THR A N 1
ATOM 743 C CA . THR A 1 95 ? 11.215 5.632 -6.548 1.00 92.56 95 THR A CA 1
ATOM 744 C C . THR A 1 95 ? 11.659 7.086 -6.479 1.00 92.56 95 THR A C 1
ATOM 746 O O . THR A 1 95 ? 12.445 7.501 -7.315 1.00 92.56 95 THR A O 1
ATOM 749 N N . SER A 1 96 ? 11.166 7.867 -5.514 1.00 86.06 96 SER A N 1
ATOM 750 C CA . SER A 1 96 ? 11.614 9.255 -5.300 1.00 86.06 96 SER A CA 1
ATOM 751 C C . SER A 1 96 ? 12.936 9.345 -4.527 1.00 86.06 96 SER A C 1
ATOM 753 O O . SER A 1 96 ? 13.505 10.426 -4.407 1.00 86.06 96 SER A O 1
ATOM 755 N N . THR A 1 97 ? 13.390 8.224 -3.957 1.00 67.50 97 THR A N 1
ATOM 756 C CA . THR A 1 97 ? 14.634 8.117 -3.175 1.00 67.50 97 THR A CA 1
ATOM 757 C C . THR A 1 97 ? 15.759 7.417 -3.957 1.00 67.50 97 THR A C 1
ATOM 759 O O . THR A 1 97 ? 16.901 7.423 -3.501 1.00 67.50 97 THR A O 1
ATOM 762 N N . ASP A 1 98 ? 15.429 6.812 -5.105 1.00 55.06 98 ASP A N 1
ATOM 763 C CA . ASP A 1 98 ? 16.369 6.206 -6.064 1.00 55.06 98 ASP A CA 1
ATOM 764 C C . ASP A 1 98 ? 16.960 7.284 -6.995 1.00 55.06 98 ASP A C 1
ATOM 766 O O . ASP A 1 98 ? 18.165 7.176 -7.325 1.00 55.06 98 ASP A O 1
#

Secondary structure (DSSP, 8-state):
---HHHHHHHHHHHHHHHTT-STT-GGGHHHHHHHHHHHHHTHHHHTTT----HHHHHHHHHHHHHHHH-S-GGG-GGGHHHHHHHHHHHHHHHHH--

Sequence (98 aa):
MTDPTRAAIVRALADLWAKGCPVPAPEHQERLADVGMRRWRSVARRHRGRRLSPDQRVQDLVRGLVAAFEPDRALVGPLVRDYECVARAIADVMTSTD

pLDDT: mean 92.49, std 8.63, range [47.97, 98.38]

Organism: NCBI:txid3156396